Protein AF-L9KH92-F1 (afdb_monomer)

InterPro domains:
  IPR007705 Vesicle transport v-SNARE, N-terminal [PF05008] (31-93)
  IPR010989 SNARE [SSF47661] (30-94)
  IPR038407 Vesicle transport v-SNARE, N-terminal domain superfamily [G3DSA:1.20.58.400] (20-102)

Nearest PDB structures (foldseek):
  5ls9-assembly1_C  TM=3.736E-01  e=3.603E+00  Archaeoglobus fulgidus
  6txm-assembly1_E  TM=4.051E-01  e=4.392E+00  Thermotoga maritima MSB8

Secondary structure (DSSP, 8-state):
--HHHHHHHHHHTTS----------------HHHHHHHHHHHHHHHHHHHHHHHHHHHHHHHHS-HHHHHHHHHHHHHHHHHHHHHHHHHHHHHHHHHHHHHHHHSTTHHHHHHHHHHHHHHHHHHHHHHHHHHHHHHHHHHHHHHHHHHHHHHHHHHHHHH--

Sequence (164 aa):
MRIDSYMEQAICKGGVIWCGQNETRELHVNTAKDEKKQMVANVEKQLEEAKELLEQMDLEVREIPPQSRGLYSNRMRSYKQEMGKLETDFKRSRIAYSDEVRNELLGDDGNSSENQRAHLLDNTERLERSSRRLEAGYQIAVETGKNSESEQIVLLMHSSLHNT

Radius of gyration: 42.19 Å; Cα contacts (8 Å, |Δi|>4): 15; chains: 1; bounding box: 65×39×135 Å

Structure (mmCIF, N/CA/C/O backbone):
data_AF-L9KH92-F1
#
_entry.id   AF-L9KH92-F1
#
loop_
_atom_site.group_PDB
_atom_site.id
_atom_site.type_symbol
_atom_site.label_atom_id
_atom_site.label_alt_id
_atom_site.label_comp_id
_atom_site.label_asym_id
_atom_site.label_entity_id
_atom_site.label_seq_id
_atom_site.pdbx_PDB_ins_code
_atom_site.Cartn_x
_atom_site.Cartn_y
_atom_site.Cartn_z
_atom_site.occupancy
_atom_site.B_iso_or_equiv
_atom_site.auth_seq_id
_atom_site.auth_comp_id
_atom_site.auth_asym_id
_atom_site.auth_atom_id
_atom_site.pdbx_PDB_model_num
ATOM 1 N N . MET A 1 1 ? -7.575 -11.326 36.670 1.00 45.31 1 MET A N 1
ATOM 2 C CA . MET A 1 1 ? -6.214 -10.987 36.199 1.00 45.31 1 MET A CA 1
ATOM 3 C C . MET A 1 1 ? -5.930 -11.700 34.871 1.00 45.31 1 MET A C 1
ATOM 5 O O . MET A 1 1 ? -5.119 -12.609 34.836 1.00 45.31 1 MET A O 1
ATOM 9 N N . ARG A 1 2 ? -6.645 -11.353 33.790 1.00 52.88 2 ARG A N 1
ATOM 10 C CA . ARG A 1 2 ? -6.362 -11.841 32.416 1.00 52.88 2 ARG A CA 1
ATOM 11 C C . ARG A 1 2 ? -5.915 -10.714 31.482 1.00 52.88 2 ARG A C 1
ATOM 13 O O . ARG A 1 2 ? -5.085 -10.942 30.618 1.00 52.88 2 ARG A O 1
ATOM 20 N N . ILE A 1 3 ? -6.392 -9.497 31.740 1.00 48.62 3 ILE A N 1
ATOM 21 C CA . ILE A 1 3 ? -6.089 -8.290 30.959 1.00 48.62 3 ILE A CA 1
ATOM 22 C C . ILE A 1 3 ? -4.587 -7.962 30.970 1.00 48.62 3 ILE A C 1
ATOM 24 O O . ILE A 1 3 ? -4.029 -7.621 29.931 1.00 48.62 3 ILE A O 1
ATOM 28 N N . ASP A 1 4 ? -3.911 -8.129 32.112 1.00 46.84 4 ASP A N 1
ATOM 29 C CA . ASP A 1 4 ? -2.464 -7.881 32.205 1.00 46.84 4 ASP A CA 1
ATOM 30 C C . ASP A 1 4 ? -1.658 -8.902 31.382 1.00 46.84 4 ASP A C 1
ATOM 32 O O . ASP A 1 4 ? -0.674 -8.541 30.745 1.00 46.84 4 ASP A O 1
ATOM 36 N N . SER A 1 5 ? -2.137 -10.151 31.294 1.00 49.16 5 SER A N 1
ATOM 37 C CA . SER A 1 5 ? -1.486 -11.212 30.516 1.00 49.16 5 SER A CA 1
ATOM 38 C C . SER A 1 5 ? -1.592 -10.978 29.004 1.00 49.16 5 SER A C 1
ATOM 40 O O . SER A 1 5 ? -0.617 -11.200 28.289 1.00 49.16 5 SER A O 1
ATOM 42 N N . TYR A 1 6 ? -2.726 -10.467 28.511 1.00 52.88 6 TYR A N 1
ATOM 43 C CA . TYR A 1 6 ? -2.872 -10.100 27.096 1.00 52.88 6 TYR A CA 1
ATOM 44 C C . TYR A 1 6 ? -2.069 -8.843 26.724 1.00 52.88 6 TYR A C 1
ATOM 46 O O . TYR A 1 6 ? -1.504 -8.778 25.631 1.00 52.88 6 TYR A O 1
ATOM 54 N N . MET A 1 7 ? -1.941 -7.876 27.640 1.00 50.06 7 MET A N 1
ATOM 55 C CA . MET A 1 7 ? -1.069 -6.707 27.456 1.00 50.06 7 MET A CA 1
ATOM 56 C C . MET A 1 7 ? 0.424 -7.084 27.427 1.00 50.06 7 MET A C 1
ATOM 58 O O . MET A 1 7 ? 1.164 -6.525 26.620 1.00 50.06 7 MET A O 1
ATOM 62 N N . GLU A 1 8 ? 0.868 -8.056 28.231 1.00 43.22 8 GLU A N 1
ATOM 63 C CA . GLU A 1 8 ? 2.235 -8.608 28.158 1.00 43.22 8 GLU A CA 1
ATOM 64 C C . GLU A 1 8 ? 2.467 -9.451 26.895 1.00 43.22 8 GLU A C 1
ATOM 66 O O . GLU A 1 8 ? 3.516 -9.335 26.257 1.00 43.22 8 GLU A O 1
ATOM 71 N N . GLN A 1 9 ? 1.478 -10.242 26.462 1.00 45.88 9 GLN A N 1
ATOM 72 C CA . GLN A 1 9 ? 1.564 -11.003 25.208 1.00 45.88 9 GLN A CA 1
ATOM 73 C C . GLN A 1 9 ? 1.683 -10.097 23.975 1.00 45.88 9 GLN A C 1
ATOM 75 O O . GLN A 1 9 ? 2.400 -10.448 23.036 1.00 45.88 9 GLN A O 1
ATOM 80 N N . ALA A 1 10 ? 1.043 -8.924 23.975 1.00 45.50 10 ALA A N 1
ATOM 81 C CA . ALA A 1 10 ? 1.172 -7.948 22.893 1.00 45.50 10 ALA A CA 1
ATOM 82 C C . ALA A 1 10 ? 2.594 -7.359 22.789 1.00 45.50 10 ALA A C 1
ATOM 84 O O . ALA A 1 10 ? 3.049 -7.049 21.690 1.00 45.50 10 ALA A O 1
ATOM 85 N N . ILE A 1 11 ? 3.324 -7.260 23.907 1.00 42.00 11 ILE A N 1
ATOM 86 C CA . ILE A 1 11 ? 4.710 -6.767 23.934 1.00 42.00 11 ILE A CA 1
ATOM 87 C C . ILE A 1 11 ? 5.690 -7.880 23.529 1.00 42.00 11 ILE A C 1
ATOM 89 O O . ILE A 1 11 ? 6.622 -7.626 22.768 1.00 42.00 11 ILE A O 1
ATOM 93 N N . CYS A 1 12 ? 5.451 -9.130 23.938 1.00 39.59 12 CYS A N 1
ATOM 94 C CA . CYS A 1 12 ? 6.282 -10.266 23.520 1.00 39.59 12 CYS A CA 1
ATOM 95 C C . CYS A 1 12 ? 6.116 -10.632 22.035 1.00 39.59 12 CYS A C 1
ATOM 97 O O . CYS A 1 12 ? 7.087 -11.047 21.411 1.00 39.59 12 CYS A O 1
ATOM 99 N N . LYS A 1 13 ? 4.940 -10.429 21.424 1.00 45.75 13 LYS A N 1
ATOM 100 C CA . LYS A 1 13 ? 4.759 -10.620 19.969 1.00 45.75 13 LYS A CA 1
ATOM 101 C C . LYS A 1 13 ? 5.490 -9.571 19.116 1.00 45.75 13 LYS A C 1
ATOM 103 O O . LYS A 1 13 ? 5.688 -9.794 17.926 1.00 45.75 13 LYS A O 1
ATOM 108 N N . GLY A 1 14 ? 5.937 -8.468 19.725 1.00 44.16 14 GLY A N 1
ATOM 109 C CA . GLY A 1 14 ? 6.813 -7.467 19.108 1.00 44.16 14 GLY A CA 1
ATOM 110 C C . GLY A 1 14 ? 8.310 -7.802 19.167 1.00 44.16 14 GLY A C 1
ATOM 111 O O . GLY A 1 14 ? 9.122 -7.006 18.701 1.00 44.16 14 GLY A O 1
ATOM 112 N N . GLY A 1 15 ? 8.692 -8.957 19.728 1.00 41.88 15 GLY A N 1
ATOM 113 C CA . GLY A 1 15 ? 10.078 -9.402 19.865 1.00 41.88 15 GLY A CA 1
ATOM 114 C C . GLY A 1 15 ? 10.239 -10.860 19.440 1.00 41.88 15 GLY A C 1
ATOM 115 O O . GLY A 1 15 ? 9.793 -11.773 20.121 1.00 41.88 15 GLY A O 1
ATOM 116 N N . VAL A 1 16 ? 10.887 -11.057 18.297 1.00 48.56 16 VAL A N 1
ATOM 117 C CA . VAL A 1 16 ? 11.246 -12.330 17.654 1.00 48.56 16 VAL A CA 1
ATOM 118 C C . VAL A 1 16 ? 11.653 -13.431 18.651 1.00 48.56 16 VAL A C 1
ATOM 120 O O . VAL A 1 16 ? 12.806 -13.487 19.067 1.00 48.56 16 VAL A O 1
ATOM 123 N N . ILE A 1 17 ? 10.747 -14.361 18.970 1.00 39.25 17 ILE A N 1
ATOM 124 C CA . ILE A 1 17 ? 11.091 -15.701 19.472 1.00 39.25 17 ILE A CA 1
ATOM 125 C C . ILE A 1 17 ? 10.201 -16.719 18.759 1.00 39.25 17 ILE A C 1
ATOM 127 O O . ILE A 1 17 ? 9.011 -16.862 19.029 1.00 39.25 17 ILE A O 1
ATOM 131 N N . TRP A 1 18 ? 10.828 -17.403 17.807 1.00 33.59 18 TRP A N 1
ATOM 132 C CA . TRP A 1 18 ? 10.321 -18.562 17.088 1.00 33.59 18 TRP A CA 1
ATOM 133 C C . TRP A 1 18 ? 9.912 -19.679 18.062 1.00 33.59 18 TRP A C 1
ATOM 135 O O . TRP A 1 18 ? 10.749 -20.196 18.800 1.00 33.59 18 TRP A O 1
ATOM 145 N N . CYS A 1 19 ? 8.647 -20.102 18.015 1.00 36.03 19 CYS A N 1
ATOM 146 C CA . CYS A 1 19 ? 8.225 -21.418 18.492 1.00 36.03 19 CYS A CA 1
ATOM 147 C C . CYS A 1 19 ? 7.901 -22.273 17.264 1.00 36.03 19 CYS A C 1
ATOM 149 O O . CYS A 1 19 ? 7.296 -21.791 16.311 1.00 36.03 19 CYS A O 1
ATOM 151 N N . GLY A 1 20 ? 8.421 -23.498 17.260 1.00 41.56 20 GLY A N 1
ATOM 152 C CA . GLY A 1 20 ? 8.744 -24.250 16.057 1.00 41.56 20 GLY A CA 1
ATOM 153 C C . GLY A 1 20 ? 7.564 -24.687 15.195 1.00 41.56 20 GLY A C 1
ATOM 154 O O . GLY A 1 20 ? 6.561 -25.198 15.684 1.00 41.56 20 GLY A O 1
ATOM 155 N N . GLN A 1 21 ? 7.787 -24.618 13.886 1.00 36.09 21 GLN A N 1
ATOM 156 C CA . GLN A 1 21 ? 7.128 -25.468 12.907 1.00 36.09 21 GLN A CA 1
ATOM 157 C C . GL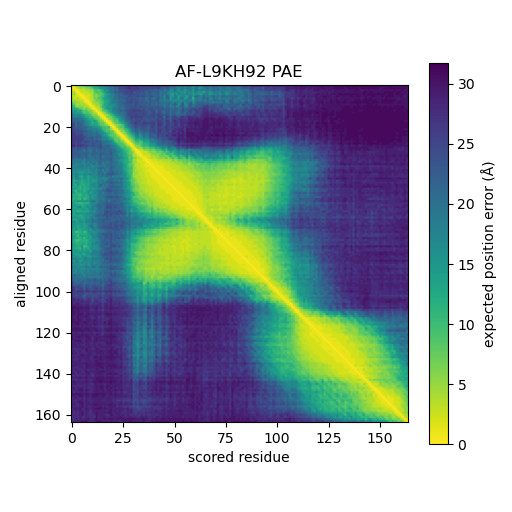N A 1 21 ? 8.165 -25.904 11.873 1.00 36.09 21 GLN A C 1
ATOM 159 O O . GLN A 1 21 ? 8.787 -25.100 11.184 1.00 36.09 21 GLN A O 1
ATOM 164 N N . ASN A 1 22 ? 8.411 -27.209 11.882 1.00 42.41 22 ASN A N 1
ATOM 165 C CA . ASN A 1 22 ? 9.287 -27.930 10.981 1.00 42.41 22 ASN A CA 1
ATOM 166 C C . ASN A 1 22 ? 8.448 -28.314 9.757 1.00 42.41 22 ASN A C 1
ATOM 168 O O . ASN A 1 22 ? 7.604 -29.198 9.878 1.00 42.41 22 ASN A O 1
ATOM 172 N N . GLU A 1 23 ? 8.650 -27.663 8.612 1.00 38.06 23 GLU A N 1
ATOM 173 C CA . GLU A 1 23 ? 8.057 -28.106 7.349 1.00 38.06 23 GLU A CA 1
ATOM 174 C C . GLU A 1 23 ? 9.007 -27.840 6.174 1.00 38.06 23 GLU A C 1
ATOM 176 O O . GLU A 1 23 ? 9.583 -26.767 6.001 1.00 38.06 23 GLU A O 1
ATOM 181 N N . THR A 1 24 ? 9.254 -28.910 5.429 1.00 33.22 24 THR A N 1
ATOM 182 C CA . THR A 1 24 ? 10.254 -29.076 4.376 1.00 33.22 24 THR A CA 1
ATOM 183 C C . THR A 1 24 ? 9.878 -28.422 3.044 1.00 33.22 24 THR A C 1
ATOM 185 O O . THR A 1 24 ? 8.770 -28.630 2.570 1.00 33.22 24 THR A O 1
ATOM 188 N N . ARG A 1 25 ? 10.906 -27.865 2.373 1.00 39.31 25 ARG A N 1
ATOM 189 C CA . ARG A 1 25 ? 11.107 -27.732 0.907 1.00 39.31 25 ARG A CA 1
ATOM 190 C C . ARG A 1 25 ? 10.207 -26.757 0.128 1.00 39.31 25 ARG A C 1
ATOM 192 O O . ARG A 1 25 ? 9.073 -27.070 -0.179 1.00 39.31 25 ARG A O 1
ATOM 199 N N . GLU A 1 26 ? 10.817 -25.678 -0.366 1.00 34.44 26 GLU A N 1
ATOM 200 C CA . GLU A 1 26 ? 11.146 -25.471 -1.792 1.00 34.44 26 GLU A CA 1
ATOM 201 C C . GLU A 1 26 ? 11.898 -24.138 -1.943 1.00 34.44 26 GLU A C 1
ATOM 203 O O . GLU A 1 26 ? 11.400 -23.081 -1.563 1.00 34.44 26 GLU A O 1
ATOM 208 N N . LEU A 1 27 ? 13.123 -24.179 -2.477 1.00 40.47 27 LEU A N 1
ATOM 209 C CA . LEU A 1 27 ? 13.874 -22.973 -2.830 1.00 40.47 27 LEU A CA 1
ATOM 210 C C . LEU A 1 27 ? 13.275 -22.395 -4.116 1.00 40.47 27 LEU A C 1
ATOM 212 O O . LEU A 1 27 ? 13.780 -22.632 -5.211 1.00 40.47 27 LEU A O 1
ATOM 216 N N . HIS A 1 28 ? 12.180 -21.650 -3.979 1.00 44.44 28 HIS A N 1
ATOM 217 C CA . HIS A 1 28 ? 11.778 -20.697 -5.000 1.00 44.44 28 HIS A CA 1
ATOM 218 C C . HIS A 1 28 ? 12.845 -19.601 -5.042 1.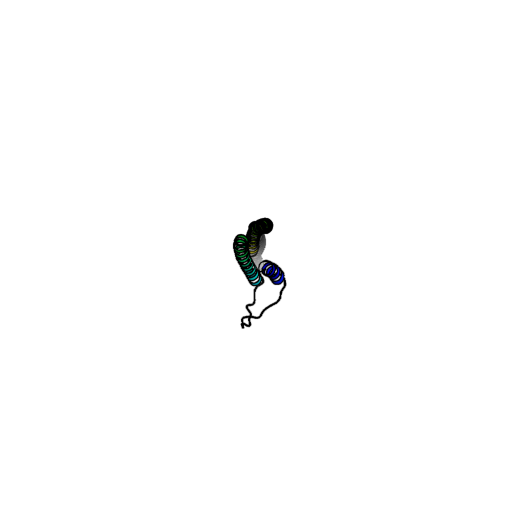00 44.44 28 HIS A C 1
ATOM 220 O O . HIS A 1 28 ? 13.126 -18.952 -4.033 1.00 44.44 28 HIS A O 1
ATOM 226 N N . VAL A 1 29 ? 13.481 -19.419 -6.202 1.00 49.88 29 VAL A N 1
ATOM 227 C CA . VAL A 1 29 ? 14.289 -18.227 -6.478 1.00 49.88 29 VAL A CA 1
ATOM 228 C C . VAL A 1 29 ? 13.313 -17.059 -6.485 1.00 49.88 29 VAL A C 1
ATOM 230 O O . VAL A 1 29 ? 12.695 -16.763 -7.505 1.00 49.88 29 VAL A O 1
ATOM 233 N N . ASN A 1 30 ? 13.115 -16.449 -5.319 1.00 48.56 30 ASN A N 1
ATOM 234 C CA . ASN A 1 30 ? 12.274 -15.278 -5.202 1.00 48.56 30 ASN A CA 1
ATOM 235 C C . ASN A 1 30 ? 12.979 -14.158 -5.955 1.00 48.56 30 ASN A C 1
ATOM 237 O O . ASN A 1 30 ? 14.077 -13.728 -5.597 1.00 48.56 30 ASN A O 1
ATOM 241 N N . THR A 1 31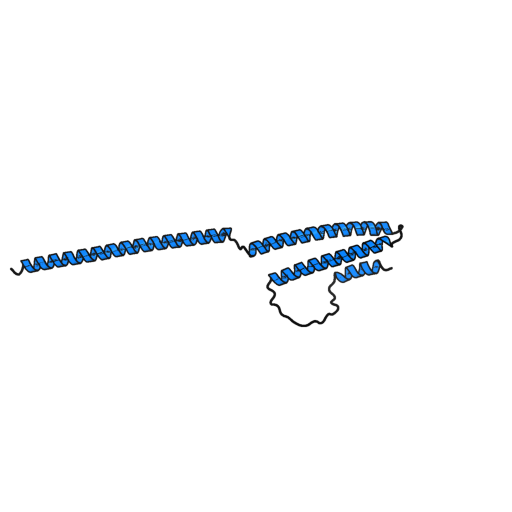 ? 12.358 -13.682 -7.026 1.00 56.19 31 THR A N 1
ATOM 242 C CA . THR A 1 31 ? 12.774 -12.398 -7.574 1.00 56.19 31 THR A CA 1
ATOM 243 C C . THR A 1 31 ? 12.522 -11.336 -6.497 1.00 56.19 31 THR A C 1
ATOM 245 O O . THR A 1 31 ? 11.631 -11.500 -5.662 1.00 56.19 31 THR A O 1
ATOM 248 N N . ALA A 1 32 ? 13.247 -10.214 -6.498 1.00 61.00 32 ALA A N 1
ATOM 249 C CA . ALA A 1 32 ? 13.005 -9.136 -5.527 1.00 61.00 32 ALA A CA 1
ATOM 250 C C . ALA A 1 32 ? 11.531 -8.661 -5.505 1.00 61.00 32 ALA A C 1
ATOM 252 O O . ALA A 1 32 ? 11.079 -8.066 -4.528 1.00 61.00 32 ALA A O 1
ATOM 253 N N . LYS A 1 33 ? 10.759 -8.929 -6.571 1.00 59.28 33 LYS A N 1
ATOM 254 C CA . LYS A 1 33 ? 9.307 -8.715 -6.621 1.00 59.28 33 LYS A CA 1
ATOM 255 C C . LYS A 1 33 ? 8.521 -9.734 -5.788 1.00 59.28 33 LYS A C 1
ATOM 257 O O . LYS A 1 33 ? 7.552 -9.335 -5.150 1.00 59.28 33 LYS A O 1
ATOM 262 N N . ASP A 1 34 ? 8.924 -10.998 -5.753 1.00 64.50 34 ASP A N 1
ATOM 263 C CA . ASP A 1 34 ? 8.234 -12.055 -5.002 1.00 64.50 34 ASP A CA 1
ATOM 264 C C . ASP A 1 34 ? 8.470 -11.927 -3.495 1.00 64.50 34 ASP A C 1
ATOM 266 O O . ASP A 1 34 ? 7.518 -12.013 -2.722 1.00 64.50 34 ASP A O 1
ATOM 270 N N . GLU A 1 35 ? 9.688 -11.574 -3.071 1.00 69.06 35 GLU A N 1
ATOM 271 C CA . GLU A 1 35 ? 9.966 -11.265 -1.659 1.00 69.06 35 GLU A CA 1
ATOM 272 C C . GLU A 1 35 ? 9.134 -10.071 -1.176 1.00 69.06 35 GLU A C 1
ATOM 274 O O . GLU A 1 35 ? 8.564 -10.086 -0.085 1.00 69.06 35 GLU A O 1
A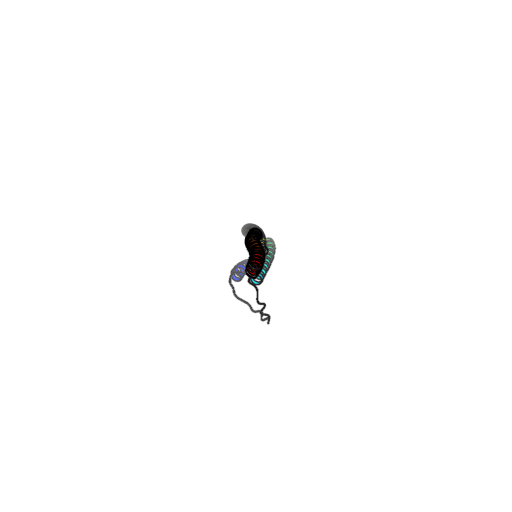TOM 279 N N . LYS A 1 36 ? 9.003 -9.036 -2.015 1.00 66.56 36 LYS A N 1
ATOM 280 C CA . LYS A 1 36 ? 8.209 -7.843 -1.697 1.00 66.56 36 LYS A CA 1
ATOM 281 C C . LYS A 1 36 ? 6.709 -8.132 -1.668 1.00 66.56 36 LYS A C 1
ATOM 283 O O . LYS A 1 36 ? 6.032 -7.646 -0.767 1.00 66.56 36 LYS A O 1
ATOM 288 N N . LYS A 1 37 ? 6.186 -8.952 -2.586 1.00 75.19 37 LYS A N 1
ATOM 289 C CA . LYS A 1 37 ? 4.790 -9.424 -2.536 1.00 75.19 37 LYS A CA 1
ATOM 290 C C . LYS A 1 37 ? 4.519 -10.238 -1.275 1.00 75.19 37 LYS A C 1
ATOM 292 O O . LYS A 1 37 ? 3.499 -10.018 -0.626 1.00 75.19 37 LYS A O 1
ATOM 297 N N . GLN A 1 38 ? 5.446 -11.117 -0.898 1.00 75.81 38 GLN A N 1
ATOM 298 C CA . GLN A 1 38 ? 5.348 -11.888 0.336 1.00 75.81 38 GLN A CA 1
ATOM 299 C C . GLN A 1 38 ? 5.346 -10.973 1.567 1.00 75.81 38 GLN A C 1
ATOM 301 O O . GLN A 1 38 ? 4.553 -11.180 2.480 1.00 75.81 38 GLN A O 1
ATOM 306 N N . MET A 1 39 ? 6.174 -9.924 1.583 1.00 76.06 39 MET A N 1
ATOM 307 C CA . MET A 1 39 ? 6.159 -8.925 2.656 1.00 76.06 39 MET A CA 1
ATOM 308 C C . MET A 1 39 ? 4.819 -8.188 2.744 1.00 76.06 39 MET A C 1
ATOM 310 O O . MET A 1 39 ? 4.290 -8.048 3.842 1.00 76.06 39 MET A O 1
ATOM 314 N N . VAL A 1 40 ? 4.234 -7.769 1.617 1.00 78.88 40 VAL A N 1
ATOM 315 C CA . VAL A 1 40 ? 2.903 -7.134 1.603 1.00 78.88 40 VAL A CA 1
ATOM 316 C C . VAL A 1 40 ? 1.841 -8.088 2.157 1.00 78.88 40 VAL A C 1
ATOM 318 O O . VAL A 1 40 ? 1.078 -7.688 3.031 1.00 78.88 40 VAL A O 1
ATOM 321 N N . ALA A 1 41 ? 1.838 -9.354 1.730 1.00 81.12 41 ALA A N 1
ATOM 322 C CA . ALA A 1 41 ? 0.910 -10.367 2.236 1.00 81.12 41 ALA A CA 1
ATOM 323 C C . ALA A 1 41 ? 1.088 -10.627 3.744 1.00 81.12 41 ALA A C 1
ATOM 325 O O . ALA A 1 41 ? 0.111 -10.771 4.479 1.00 81.12 41 ALA A O 1
ATOM 326 N N . ASN A 1 42 ? 2.332 -10.637 4.231 1.00 80.69 42 ASN A N 1
ATOM 327 C CA . ASN A 1 42 ? 2.621 -10.778 5.655 1.00 80.69 42 ASN A CA 1
ATOM 328 C C . ASN A 1 42 ? 2.086 -9.582 6.461 1.00 80.69 42 ASN A C 1
ATOM 330 O O . ASN A 1 42 ? 1.513 -9.784 7.529 1.00 80.69 42 ASN A O 1
ATOM 334 N N . VAL A 1 43 ? 2.228 -8.354 5.950 1.00 82.75 43 VAL A N 1
ATOM 335 C CA . VAL A 1 43 ? 1.684 -7.149 6.600 1.00 82.75 43 VAL A CA 1
ATOM 336 C C . VAL A 1 43 ? 0.153 -7.164 6.601 1.00 82.75 43 VAL A C 1
ATOM 338 O O . VAL A 1 43 ? -0.449 -6.821 7.615 1.00 82.75 43 VAL A O 1
ATOM 341 N N . GLU A 1 44 ? -0.492 -7.611 5.518 1.00 84.44 44 GLU A N 1
ATOM 342 C CA . GLU A 1 44 ? -1.954 -7.791 5.479 1.00 84.44 44 GLU A CA 1
ATOM 343 C C . GLU A 1 44 ? -2.424 -8.785 6.541 1.00 84.44 44 GLU A C 1
ATOM 345 O O . GLU A 1 44 ? -3.371 -8.503 7.275 1.00 84.44 44 GLU A O 1
ATOM 350 N N . LYS A 1 45 ? -1.717 -9.911 6.684 1.00 87.25 45 LYS A N 1
ATOM 351 C CA . LYS A 1 45 ? -2.014 -10.902 7.719 1.00 87.25 45 LYS A CA 1
ATOM 352 C C . LYS A 1 45 ? -1.859 -10.321 9.128 1.00 87.25 45 LYS A C 1
ATOM 354 O O . LYS A 1 45 ? -2.742 -10.500 9.959 1.00 87.25 45 LYS A O 1
ATOM 359 N N . GLN A 1 46 ? -0.771 -9.598 9.393 1.00 85.31 46 GLN A N 1
ATOM 360 C CA . GLN A 1 46 ? -0.537 -8.965 10.696 1.00 85.31 46 GLN A CA 1
ATOM 361 C C . GLN A 1 46 ? -1.582 -7.894 11.026 1.00 85.31 46 GLN A C 1
ATOM 363 O O . GLN A 1 46 ? -1.978 -7.761 12.184 1.00 85.31 46 GLN A O 1
ATOM 368 N N . LEU A 1 47 ? -2.047 -7.143 10.023 1.00 85.00 47 LEU A N 1
ATOM 369 C CA . LEU A 1 47 ? -3.145 -6.197 10.199 1.00 85.00 47 LEU A CA 1
ATOM 370 C C . LEU A 1 47 ? -4.438 -6.911 10.587 1.00 85.00 47 LEU A C 1
ATOM 372 O O . LEU A 1 47 ? -5.147 -6.425 11.464 1.00 85.00 47 LEU A O 1
ATOM 376 N N . GLU A 1 48 ? -4.738 -8.054 9.979 1.00 86.75 48 GLU A N 1
ATOM 377 C CA . GLU A 1 48 ? -5.934 -8.819 10.325 1.00 86.75 48 GLU A CA 1
ATOM 378 C C . GLU A 1 48 ? -5.845 -9.412 11.740 1.00 86.75 48 GLU A C 1
ATOM 380 O O . GLU A 1 48 ? -6.747 -9.203 12.548 1.00 86.75 48 GLU A O 1
ATOM 385 N N . GLU A 1 49 ? -4.708 -10.013 12.107 1.00 86.69 49 GLU A N 1
ATOM 386 C CA . GLU A 1 49 ? -4.465 -10.510 13.473 1.00 86.69 49 GLU A CA 1
ATOM 387 C C . GLU A 1 49 ? -4.603 -9.393 14.531 1.00 86.69 49 GLU A C 1
ATOM 389 O O . GLU A 1 49 ? -5.132 -9.610 15.625 1.00 86.69 49 GLU A O 1
ATOM 394 N N . ALA A 1 50 ? -4.161 -8.170 14.215 1.00 86.19 50 ALA A N 1
ATOM 395 C CA . ALA A 1 50 ? -4.310 -7.021 15.104 1.00 86.19 50 ALA A CA 1
ATOM 396 C C . ALA A 1 50 ? -5.773 -6.562 15.255 1.00 86.19 50 ALA A C 1
ATOM 398 O O . ALA A 1 50 ? -6.151 -6.090 16.332 1.00 86.19 50 ALA A O 1
ATOM 399 N N . LYS A 1 51 ? -6.613 -6.713 14.220 1.00 86.75 51 LYS A N 1
ATOM 400 C CA . LYS A 1 51 ? -8.058 -6.439 14.323 1.00 86.75 51 LYS A CA 1
ATOM 401 C C . LYS A 1 51 ? -8.754 -7.455 15.201 1.00 86.75 51 LYS A C 1
ATOM 403 O O . LYS A 1 51 ? -9.503 -7.052 16.086 1.00 86.75 51 LYS A O 1
ATOM 408 N N . GLU A 1 52 ? -8.479 -8.739 14.991 1.00 87.62 52 GLU A N 1
ATOM 409 C CA . GLU A 1 52 ? -9.044 -9.812 15.810 1.00 87.62 52 GLU A CA 1
ATOM 410 C C . GLU A 1 52 ? -8.712 -9.593 17.291 1.00 87.62 52 GLU A C 1
ATOM 412 O O . GLU A 1 52 ? -9.585 -9.688 18.156 1.00 87.62 52 GLU A O 1
ATOM 417 N N . LEU A 1 53 ? -7.467 -9.208 17.595 1.00 87.81 53 LEU A N 1
ATOM 418 C CA . LEU A 1 53 ? -7.060 -8.875 18.959 1.00 87.81 53 LEU A CA 1
ATOM 419 C C . LEU A 1 53 ? -7.825 -7.660 19.508 1.00 87.81 53 LEU A C 1
ATOM 421 O O . LEU A 1 53 ? -8.255 -7.671 20.661 1.00 87.81 53 LEU A O 1
ATOM 425 N N . LEU A 1 54 ? -8.029 -6.617 18.698 1.00 87.44 54 LEU A N 1
ATOM 426 C CA . LEU A 1 54 ? -8.818 -5.450 19.100 1.00 87.44 54 LEU A CA 1
ATOM 427 C C . LEU A 1 54 ? -10.283 -5.797 19.386 1.00 87.44 54 LEU A C 1
ATOM 429 O O . LEU A 1 54 ? -10.861 -5.253 20.329 1.00 87.44 54 LEU A O 1
ATOM 433 N N . GLU A 1 55 ? -10.880 -6.698 18.608 1.00 88.56 55 GLU A N 1
ATOM 434 C CA . GLU A 1 55 ? -12.233 -7.199 18.855 1.00 88.56 55 GLU A CA 1
ATOM 435 C C . GLU A 1 55 ? -12.309 -7.999 20.156 1.00 88.56 55 GLU A C 1
ATOM 437 O O . GLU A 1 55 ? -13.210 -7.764 20.964 1.00 88.56 55 GLU A O 1
ATOM 442 N N . GLN A 1 56 ? -11.331 -8.873 20.412 1.00 88.12 56 GLN A N 1
ATOM 443 C CA . GLN A 1 56 ? -11.233 -9.607 21.677 1.00 88.12 56 GLN A CA 1
ATOM 444 C C . GLN A 1 56 ? -11.137 -8.649 22.864 1.00 88.12 56 GLN A C 1
ATOM 446 O O . GLN A 1 56 ? -11.897 -8.770 23.825 1.00 88.12 56 GLN A O 1
ATOM 451 N N . MET A 1 57 ? -10.271 -7.639 22.777 1.00 86.06 57 MET A N 1
ATOM 452 C CA . MET A 1 57 ? -10.153 -6.639 23.831 1.00 86.06 57 MET A CA 1
ATOM 453 C C . MET A 1 57 ? -11.460 -5.831 24.003 1.00 86.06 57 MET A C 1
ATOM 455 O O . MET A 1 57 ? -11.792 -5.458 25.127 1.00 86.06 57 MET A O 1
ATOM 459 N N . ASP A 1 58 ? -12.221 -5.538 22.935 1.00 85.69 58 ASP A N 1
ATOM 460 C CA . ASP A 1 58 ? -13.514 -4.830 23.036 1.00 85.69 58 ASP A CA 1
ATOM 461 C C . ASP A 1 58 ? -14.560 -5.660 23.787 1.00 85.69 58 ASP A C 1
ATOM 463 O O . ASP A 1 58 ? -15.313 -5.116 24.599 1.00 85.69 58 ASP A O 1
ATOM 467 N N . LEU A 1 59 ? -14.582 -6.975 23.552 1.00 86.69 59 LEU A N 1
ATOM 468 C CA . LEU A 1 59 ? -15.433 -7.911 24.284 1.00 86.69 59 LEU A CA 1
ATOM 469 C C . LEU A 1 59 ? -15.026 -7.982 25.760 1.00 86.69 59 LEU A C 1
ATOM 471 O O . LEU A 1 59 ? -15.886 -7.839 26.629 1.00 86.69 59 LEU A O 1
ATOM 475 N N . GLU A 1 60 ? -13.728 -8.081 26.059 1.00 84.38 60 GLU A N 1
ATOM 476 C CA . GLU A 1 60 ? -13.240 -8.105 27.442 1.00 84.38 60 GLU A CA 1
ATOM 477 C C . GLU A 1 60 ? -13.571 -6.812 28.199 1.00 84.38 60 GLU A C 1
ATOM 479 O O . GLU A 1 60 ? -13.995 -6.857 29.353 1.00 84.38 60 GLU A O 1
ATOM 484 N N . VAL A 1 61 ? -13.464 -5.639 27.560 1.00 85.31 61 VAL A N 1
ATOM 485 C CA . VAL A 1 61 ? -13.805 -4.352 28.197 1.00 85.31 61 VAL A CA 1
ATOM 486 C C . VAL A 1 61 ? -15.281 -4.276 28.607 1.00 85.31 61 VAL A C 1
ATOM 488 O O . VAL A 1 61 ? -1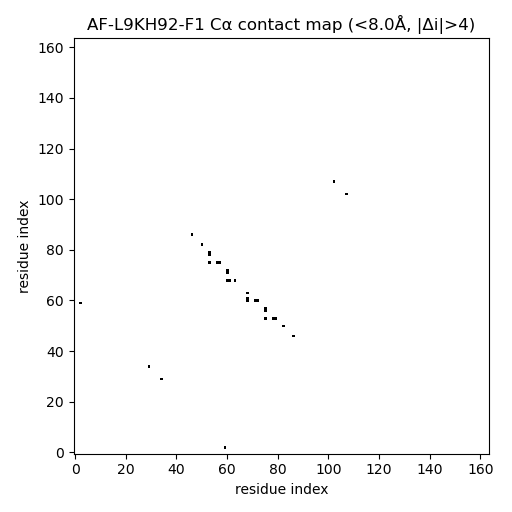5.609 -3.621 29.605 1.00 85.31 61 VAL A O 1
ATOM 491 N N . ARG A 1 62 ? -16.182 -4.965 27.893 1.00 83.31 62 ARG A N 1
ATOM 492 C CA . ARG A 1 62 ? -17.605 -5.053 28.270 1.00 83.31 62 ARG A CA 1
ATOM 493 C C . ARG A 1 62 ? -17.809 -5.862 29.549 1.00 83.31 62 ARG A C 1
ATOM 495 O O . ARG A 1 62 ? -18.703 -5.527 30.327 1.00 83.31 62 ARG A O 1
ATOM 502 N N . GLU A 1 63 ? -16.962 -6.855 29.797 1.00 83.75 63 GLU A N 1
ATOM 503 C CA . GLU A 1 63 ? -16.992 -7.690 31.003 1.00 83.75 63 GLU A CA 1
ATOM 504 C C . GLU A 1 63 ? -16.395 -6.983 32.238 1.00 83.75 63 GLU A C 1
ATOM 506 O O . GLU A 1 63 ? -16.685 -7.360 33.374 1.00 83.75 63 GLU A O 1
ATOM 511 N N . ILE A 1 64 ? -15.616 -5.906 32.053 1.00 82.50 64 ILE A N 1
ATOM 512 C CA . ILE A 1 64 ? -15.020 -5.131 33.157 1.00 82.50 64 ILE A CA 1
ATOM 513 C C . ILE A 1 64 ? -16.099 -4.347 33.928 1.00 82.50 64 ILE A C 1
ATOM 515 O O . ILE A 1 64 ? -16.935 -3.694 33.299 1.00 82.50 64 ILE A O 1
ATOM 519 N N . PRO A 1 65 ? -16.063 -4.299 35.273 1.00 84.12 65 PRO A N 1
ATOM 520 C CA . PRO A 1 65 ? -16.956 -3.466 36.080 1.00 84.12 65 PRO A CA 1
ATOM 521 C C . PRO A 1 65 ? -16.907 -1.965 35.715 1.00 84.12 65 PRO A C 1
ATOM 523 O O . PRO A 1 65 ? -15.834 -1.425 35.442 1.00 84.12 65 PRO A O 1
ATOM 526 N N . PRO A 1 66 ? -18.037 -1.233 35.779 1.00 77.31 66 PRO A N 1
ATOM 527 C CA . PRO A 1 66 ? -18.128 0.158 35.308 1.00 77.31 66 PRO A CA 1
ATOM 528 C C . PRO A 1 66 ? -17.160 1.128 36.009 1.00 77.31 66 PRO A C 1
ATOM 530 O O . PRO A 1 66 ? -16.708 2.092 35.399 1.00 77.31 66 PRO A O 1
ATOM 533 N N . GLN A 1 67 ? -16.787 0.836 37.255 1.00 81.69 67 GLN A N 1
ATOM 534 C CA . GLN A 1 67 ? -15.852 1.610 38.080 1.00 81.69 67 GLN A CA 1
ATOM 535 C C . GLN A 1 67 ? -14.412 1.698 37.535 1.00 81.69 67 GLN A C 1
ATOM 537 O O . GLN A 1 67 ? -13.753 2.711 37.745 1.00 81.69 67 GLN A O 1
ATOM 542 N N . SER A 1 68 ? -13.924 0.693 36.799 1.00 79.69 68 SER A N 1
ATOM 543 C CA . SER A 1 68 ? -12.582 0.699 36.180 1.00 79.69 68 SER A CA 1
ATOM 544 C C . SER A 1 68 ? -12.616 0.795 34.649 1.00 79.69 68 SER A C 1
ATOM 546 O O . SER A 1 68 ? -11.590 1.033 34.012 1.00 79.69 68 SER A O 1
ATOM 548 N N . ARG A 1 69 ? -13.801 0.673 34.039 1.00 82.50 69 ARG A N 1
ATOM 549 C CA . ARG A 1 69 ? -14.009 0.615 32.582 1.00 82.50 69 ARG A CA 1
ATOM 550 C C . ARG A 1 69 ? -13.602 1.891 31.829 1.00 82.50 69 ARG A C 1
ATOM 552 O O . ARG A 1 69 ? -13.236 1.812 30.655 1.00 82.50 69 ARG A O 1
ATOM 559 N N . GLY A 1 70 ? -13.653 3.059 32.474 1.00 83.12 70 GLY A N 1
ATOM 560 C CA . GLY A 1 70 ? -13.401 4.353 31.822 1.00 83.12 70 GLY A CA 1
ATOM 561 C C . GLY A 1 70 ? -11.999 4.482 31.213 1.00 83.12 70 GLY A C 1
ATOM 562 O O . GLY A 1 70 ? -11.856 4.942 30.080 1.00 83.12 70 GLY A O 1
ATOM 563 N N . LEU A 1 71 ? -10.971 4.005 31.920 1.00 84.56 71 LEU A N 1
ATOM 564 C CA . LEU A 1 71 ? -9.580 4.041 31.450 1.00 84.56 71 LEU A CA 1
ATOM 565 C C . LEU A 1 71 ? -9.375 3.135 30.226 1.00 84.56 71 LEU A C 1
ATOM 567 O O . LEU A 1 71 ? -8.809 3.566 29.220 1.00 84.56 71 LEU A O 1
ATOM 571 N N . TYR A 1 72 ? -9.896 1.905 30.280 1.00 81.94 72 TYR A N 1
ATOM 572 C CA . TYR A 1 72 ? -9.795 0.946 29.178 1.00 81.94 72 TYR A CA 1
ATOM 573 C C . TYR A 1 72 ? -10.606 1.376 27.952 1.00 81.94 72 TYR A C 1
ATOM 575 O O . TYR A 1 72 ? -10.139 1.218 26.829 1.00 81.94 72 TYR A O 1
ATOM 583 N N . SER A 1 73 ? -11.770 2.003 28.147 1.00 84.31 73 SER A N 1
ATOM 584 C CA . SER A 1 73 ? -12.598 2.519 27.045 1.00 84.31 73 SER A CA 1
ATOM 585 C C . SER A 1 73 ? -11.910 3.648 26.276 1.00 84.31 73 SER A C 1
ATOM 587 O O . SER A 1 73 ? -11.998 3.707 25.049 1.00 84.31 73 SER A O 1
ATOM 589 N N . ASN A 1 74 ? -11.195 4.532 26.979 1.00 86.88 74 ASN A N 1
ATOM 590 C CA . ASN A 1 74 ? -10.401 5.580 26.336 1.00 86.88 74 ASN A CA 1
ATOM 591 C C . ASN A 1 74 ? -9.243 4.984 25.530 1.00 86.88 74 ASN A C 1
ATOM 593 O O . ASN A 1 74 ? -9.069 5.332 24.365 1.00 86.88 74 ASN A O 1
ATOM 597 N N . ARG A 1 75 ? -8.506 4.031 26.112 1.00 87.06 75 ARG A N 1
ATOM 598 C CA . ARG A 1 75 ? -7.389 3.360 25.433 1.00 87.06 75 ARG A CA 1
ATOM 599 C C . ARG A 1 75 ? -7.855 2.565 24.206 1.00 87.06 75 ARG A C 1
ATOM 601 O O . ARG A 1 75 ? -7.233 2.648 23.153 1.00 87.06 75 ARG A O 1
ATOM 608 N N . MET A 1 76 ? -9.004 1.895 24.311 1.00 88.31 76 MET A N 1
ATOM 609 C CA . MET A 1 76 ? -9.661 1.193 23.206 1.00 88.31 76 MET A CA 1
ATOM 610 C C . MET A 1 76 ? -10.018 2.134 22.051 1.00 88.31 76 MET A C 1
ATOM 612 O O . MET A 1 76 ? -9.809 1.806 20.886 1.00 88.31 76 MET A O 1
ATOM 616 N N . ARG A 1 77 ? -10.536 3.329 22.361 1.00 89.12 77 ARG A N 1
ATOM 617 C CA . ARG A 1 77 ? -10.862 4.336 21.345 1.00 89.12 77 ARG A CA 1
ATOM 618 C C . ARG A 1 77 ? -9.611 4.819 20.611 1.00 89.12 77 ARG A C 1
ATOM 620 O O . ARG A 1 77 ? -9.643 4.910 19.387 1.00 89.12 77 ARG A O 1
ATOM 627 N N . SER A 1 78 ? -8.522 5.076 21.337 1.00 90.19 78 SER A N 1
ATOM 628 C CA . SER A 1 78 ? -7.230 5.427 20.737 1.00 90.19 78 SER A CA 1
ATOM 629 C C . SER A 1 78 ? -6.710 4.311 19.832 1.00 90.19 78 SER A C 1
ATOM 631 O O . SER A 1 78 ? -6.344 4.589 18.697 1.00 90.19 78 SER A O 1
ATOM 633 N N . TYR A 1 79 ? -6.742 3.048 20.272 1.00 87.50 79 TYR A N 1
ATOM 634 C CA . TYR A 1 79 ? -6.280 1.936 19.438 1.00 87.50 79 TYR A CA 1
ATOM 635 C C . TYR A 1 79 ? -7.129 1.732 18.182 1.00 87.50 79 TYR A C 1
ATOM 637 O O . TYR A 1 79 ? -6.569 1.525 17.112 1.00 87.50 79 TYR A O 1
ATOM 645 N N . LYS A 1 80 ? -8.457 1.878 18.262 1.00 88.31 80 LYS A N 1
ATOM 646 C CA . LYS A 1 80 ? -9.326 1.849 17.072 1.00 88.31 80 LYS A CA 1
ATOM 647 C C . LYS A 1 80 ? -8.991 2.973 16.086 1.00 88.31 80 LYS A C 1
ATOM 649 O O . LYS A 1 80 ? -9.011 2.754 14.878 1.00 88.31 80 LYS A O 1
ATOM 654 N N . GLN A 1 81 ? -8.666 4.165 16.588 1.00 90.75 81 GLN A N 1
ATOM 655 C CA . GLN A 1 81 ? -8.262 5.290 15.744 1.00 90.75 81 GLN A CA 1
ATOM 656 C C . GLN A 1 81 ? -6.908 5.044 15.067 1.00 90.75 81 GLN A C 1
ATOM 658 O O . GLN A 1 81 ? -6.787 5.267 13.864 1.00 90.75 81 GLN A O 1
ATOM 663 N N . GLU A 1 82 ? -5.907 4.578 15.815 1.00 88.75 82 GLU A N 1
ATOM 664 C CA . GLU A 1 82 ? -4.590 4.244 15.263 1.00 88.75 82 GLU A CA 1
ATOM 665 C C . GLU A 1 82 ? -4.676 3.088 14.262 1.00 88.75 82 GLU A C 1
ATOM 667 O O . GLU A 1 82 ? -4.047 3.148 13.210 1.00 88.75 82 GLU A O 1
ATOM 672 N N . MET A 1 83 ? -5.533 2.095 14.515 1.00 89.25 83 MET A N 1
ATOM 673 C CA . MET A 1 83 ? -5.775 1.005 13.572 1.00 89.25 83 MET A CA 1
ATOM 674 C C . MET A 1 83 ? -6.362 1.516 12.253 1.00 89.25 83 MET A C 1
ATOM 676 O O . MET A 1 83 ? -5.885 1.154 11.181 1.00 89.25 83 MET A O 1
ATOM 680 N N . GLY A 1 84 ? -7.337 2.429 12.318 1.00 87.38 84 GLY A N 1
ATOM 681 C CA . GLY A 1 84 ? -7.894 3.066 11.124 1.00 87.38 84 GLY A CA 1
ATOM 682 C C . GLY A 1 84 ? -6.854 3.863 10.327 1.00 87.38 84 GLY A C 1
ATOM 683 O O . GLY A 1 84 ? -6.845 3.795 9.098 1.00 87.38 84 GLY A O 1
ATOM 684 N N . LYS A 1 85 ? -5.941 4.575 11.004 1.00 89.81 85 LYS A N 1
ATOM 685 C CA . LYS A 1 85 ? -4.822 5.266 10.338 1.00 89.81 85 LYS A CA 1
ATOM 686 C C . LYS A 1 85 ? -3.889 4.273 9.651 1.00 89.81 85 LYS A C 1
ATOM 688 O O . LYS A 1 85 ? -3.587 4.444 8.471 1.00 89.81 85 LYS A O 1
ATOM 693 N N . LEU A 1 86 ? -3.501 3.212 10.355 1.00 85.56 86 LEU A N 1
ATOM 694 C CA . LEU A 1 86 ? -2.590 2.196 9.840 1.00 85.56 86 LEU A CA 1
ATOM 695 C C . LEU A 1 86 ? -3.164 1.490 8.601 1.00 85.56 86 LEU A C 1
ATOM 697 O O . LEU A 1 86 ? -2.444 1.271 7.631 1.00 85.56 86 LEU A O 1
ATOM 701 N N . GLU A 1 87 ? -4.473 1.224 8.569 1.00 86.19 87 GLU A N 1
ATOM 702 C CA . GLU A 1 87 ? -5.148 0.720 7.367 1.00 86.19 87 GLU A CA 1
ATOM 703 C C . GLU A 1 87 ? -5.101 1.709 6.196 1.00 86.19 87 GLU A C 1
ATOM 705 O O . GLU A 1 87 ? -4.888 1.307 5.048 1.00 86.19 87 GLU A O 1
ATOM 710 N N . THR A 1 88 ? -5.337 3.000 6.454 1.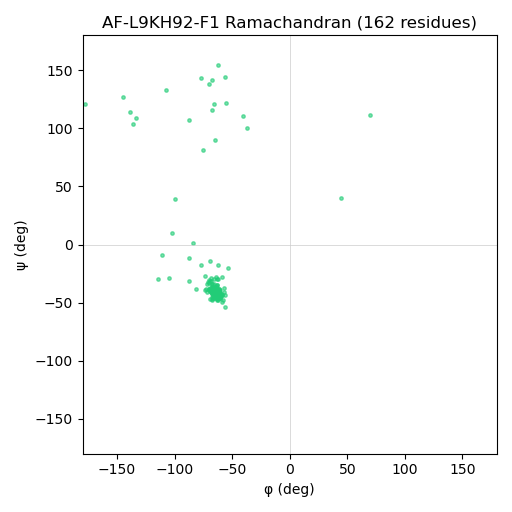00 85.88 88 THR A N 1
ATOM 711 C CA . THR A 1 88 ? -5.283 4.021 5.398 1.00 85.88 88 THR A CA 1
ATOM 712 C C . THR A 1 88 ? -3.872 4.210 4.855 1.00 85.88 88 THR A C 1
ATOM 714 O O . THR A 1 88 ? -3.702 4.311 3.638 1.00 85.88 88 THR A O 1
ATOM 717 N N . ASP A 1 89 ? -2.865 4.181 5.726 1.00 83.88 89 ASP A N 1
ATOM 718 C CA . ASP A 1 89 ? -1.458 4.305 5.355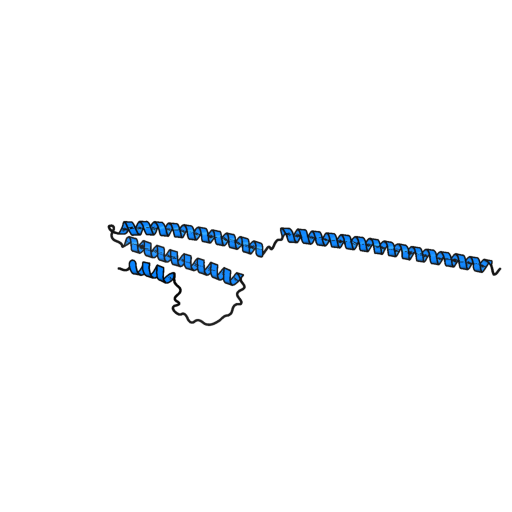 1.00 83.88 89 ASP A CA 1
ATOM 719 C C . ASP A 1 89 ? -0.976 3.063 4.606 1.00 83.88 89 ASP A C 1
ATOM 721 O O . ASP A 1 89 ? -0.275 3.184 3.599 1.00 83.88 89 ASP A O 1
ATOM 725 N N . PHE A 1 90 ? -1.423 1.872 5.010 1.00 84.62 90 PHE A N 1
ATOM 726 C CA . PHE A 1 90 ? -1.151 0.634 4.289 1.00 84.62 90 PHE A CA 1
ATOM 727 C C . PHE A 1 90 ? -1.769 0.647 2.885 1.00 84.62 90 PHE A C 1
ATOM 729 O O . PHE A 1 90 ? -1.081 0.375 1.901 1.00 84.62 90 PHE A O 1
ATOM 736 N N . LYS A 1 91 ? -3.042 1.048 2.749 1.00 82.81 91 LYS A N 1
ATOM 737 C CA . LYS A 1 91 ? -3.700 1.191 1.437 1.00 82.81 91 LYS A CA 1
ATOM 738 C C . LYS A 1 91 ? -2.987 2.215 0.554 1.00 82.81 91 LYS A C 1
ATOM 740 O O . LYS A 1 91 ? -2.770 1.945 -0.625 1.00 82.81 91 LYS A O 1
ATOM 745 N N . ARG A 1 92 ? -2.586 3.361 1.115 1.00 79.44 92 ARG A N 1
ATOM 746 C CA . ARG A 1 92 ? -1.817 4.394 0.405 1.00 79.44 92 ARG A CA 1
ATOM 747 C C . ARG A 1 92 ? -0.459 3.862 -0.057 1.00 79.44 92 ARG A C 1
ATOM 749 O O . ARG A 1 92 ? -0.103 4.051 -1.215 1.00 79.44 92 ARG A O 1
ATOM 756 N N . SER A 1 93 ? 0.252 3.152 0.815 1.00 77.44 93 SER A N 1
ATOM 757 C CA . SER A 1 93 ? 1.543 2.528 0.503 1.00 77.44 93 SER A CA 1
ATOM 758 C C . SER A 1 93 ? 1.406 1.446 -0.570 1.00 77.44 93 SER A C 1
ATOM 760 O O . SER A 1 93 ? 2.257 1.342 -1.445 1.00 77.44 93 SER A O 1
ATOM 762 N N . ARG A 1 94 ? 0.302 0.687 -0.571 1.00 75.88 94 ARG A N 1
ATOM 763 C CA . ARG A 1 94 ? 0.001 -0.323 -1.595 1.00 75.88 94 ARG A CA 1
ATOM 764 C C . ARG A 1 94 ? -0.314 0.293 -2.961 1.00 75.88 94 ARG A C 1
ATOM 766 O O . ARG A 1 94 ? 0.086 -0.266 -3.977 1.00 75.88 94 ARG A O 1
ATOM 773 N N . ILE A 1 95 ? -1.012 1.430 -3.001 1.00 70.12 95 ILE A N 1
ATOM 774 C CA . ILE A 1 95 ? -1.271 2.171 -4.249 1.00 70.12 95 ILE A CA 1
ATOM 775 C C . ILE A 1 95 ? 0.038 2.743 -4.797 1.00 70.12 95 ILE A C 1
ATOM 777 O O . ILE A 1 95 ? 0.349 2.506 -5.958 1.00 70.12 95 ILE A O 1
ATOM 781 N N . ALA A 1 96 ? 0.842 3.394 -3.949 1.00 66.75 96 ALA A N 1
ATOM 782 C CA . ALA A 1 96 ? 2.167 3.878 -4.335 1.00 66.75 96 ALA A CA 1
ATOM 783 C C . ALA A 1 96 ? 3.064 2.737 -4.848 1.00 66.75 96 ALA A C 1
ATOM 785 O O . ALA A 1 96 ? 3.720 2.880 -5.871 1.00 66.75 96 ALA A O 1
ATOM 786 N N . TYR A 1 97 ? 3.022 1.568 -4.201 1.00 65.44 97 TYR A N 1
ATOM 787 C CA . TYR A 1 97 ? 3.717 0.365 -4.660 1.00 65.44 97 TYR A CA 1
ATOM 788 C C . TYR A 1 97 ? 3.215 -0.120 -6.025 1.00 65.44 97 TYR A C 1
ATOM 790 O O . TYR A 1 97 ? 4.016 -0.482 -6.881 1.00 65.44 97 TYR A O 1
ATOM 798 N N . SER A 1 98 ? 1.899 -0.127 -6.249 1.00 63.91 98 SER A N 1
ATOM 799 C CA . SER A 1 98 ? 1.324 -0.496 -7.544 1.00 63.91 98 SER A CA 1
ATOM 800 C C . SER A 1 98 ? 1.754 0.468 -8.645 1.00 63.91 98 SER A C 1
ATOM 802 O O . SER A 1 98 ? 2.022 0.010 -9.750 1.00 63.91 98 SER A O 1
ATOM 804 N N . ASP A 1 99 ? 1.820 1.768 -8.364 1.00 60.75 99 ASP A N 1
ATOM 805 C CA . ASP A 1 99 ? 2.243 2.773 -9.338 1.00 60.75 99 ASP A CA 1
ATOM 806 C C . ASP A 1 99 ? 3.749 2.699 -9.616 1.00 60.75 99 ASP A C 1
ATOM 808 O O . ASP A 1 99 ? 4.127 2.715 -10.781 1.00 60.75 99 ASP A O 1
ATOM 812 N N . GLU A 1 100 ? 4.599 2.498 -8.603 1.00 61.16 100 GLU A N 1
ATOM 813 C CA . GLU A 1 100 ? 6.047 2.286 -8.775 1.00 61.16 100 GLU A CA 1
ATOM 814 C C . GLU A 1 100 ? 6.327 1.011 -9.588 1.00 61.16 100 GLU A C 1
ATOM 816 O O . GLU A 1 100 ? 7.046 1.036 -10.582 1.00 61.16 100 GLU A O 1
ATOM 821 N N . VAL A 1 101 ? 5.681 -0.107 -9.236 1.00 58.31 101 VAL A N 1
ATOM 822 C CA . VAL A 1 101 ? 5.823 -1.385 -9.954 1.00 58.31 101 VAL A CA 1
ATOM 823 C C . VAL A 1 101 ? 5.259 -1.297 -11.370 1.00 58.31 101 VAL A C 1
ATOM 825 O O . VAL A 1 101 ? 5.795 -1.937 -12.276 1.00 58.31 101 VAL A O 1
ATOM 828 N N . ARG A 1 102 ? 4.189 -0.523 -11.584 1.00 59.97 102 ARG A N 1
ATOM 829 C CA . ARG A 1 102 ? 3.644 -0.237 -12.915 1.00 59.97 102 ARG A CA 1
ATOM 830 C C . ARG A 1 102 ? 4.601 0.632 -13.722 1.00 59.97 102 ARG A C 1
ATOM 832 O O . ARG A 1 102 ? 4.781 0.334 -14.892 1.00 59.97 102 ARG A O 1
ATOM 839 N N . ASN A 1 103 ? 5.239 1.631 -13.119 1.00 59.41 103 ASN A N 1
ATOM 840 C CA . ASN A 1 103 ? 6.252 2.462 -13.771 1.00 59.41 103 ASN A CA 1
ATOM 841 C C . ASN A 1 103 ? 7.503 1.652 -14.138 1.00 59.41 103 ASN A C 1
ATOM 843 O O . ASN A 1 103 ? 8.047 1.821 -15.222 1.00 59.41 103 ASN A O 1
ATOM 847 N N . GLU A 1 104 ? 7.928 0.728 -13.273 1.00 59.22 104 GLU A N 1
ATOM 848 C CA . GLU A 1 104 ? 9.015 -0.215 -13.562 1.00 59.22 104 GLU A CA 1
ATOM 849 C C . GLU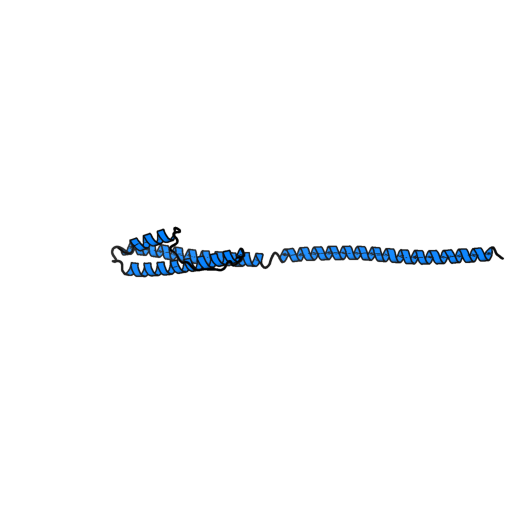 A 1 104 ? 8.636 -1.246 -14.642 1.00 59.22 104 GLU A C 1
ATOM 851 O O . GLU A 1 104 ? 9.509 -1.766 -15.334 1.00 59.22 104 GLU A O 1
ATOM 856 N N . LEU A 1 105 ? 7.349 -1.598 -14.768 1.00 56.81 105 LEU A N 1
ATOM 857 C CA . LEU A 1 105 ? 6.852 -2.575 -15.745 1.00 56.81 105 LEU A CA 1
ATOM 858 C C . LEU A 1 105 ? 6.517 -1.944 -17.107 1.00 56.81 105 LEU A C 1
ATOM 860 O O . LEU A 1 105 ? 6.671 -2.606 -18.128 1.00 56.81 105 LEU A O 1
ATOM 864 N N . LEU A 1 106 ? 6.081 -0.684 -17.120 1.00 57.19 106 LEU A N 1
ATOM 865 C CA . LEU A 1 106 ? 5.811 0.144 -18.302 1.00 57.19 106 LEU A CA 1
ATOM 866 C C . LEU A 1 106 ? 6.981 1.098 -18.569 1.00 57.19 106 LEU A C 1
ATOM 868 O O . LEU A 1 106 ? 6.768 2.279 -18.842 1.00 57.19 106 LEU A O 1
ATOM 872 N N . GLY A 1 107 ? 8.204 0.591 -18.372 1.00 51.81 107 GLY A N 1
ATOM 873 C CA . GLY A 1 107 ? 9.430 1.374 -18.304 1.00 51.81 107 GLY A CA 1
ATOM 874 C C . GLY A 1 107 ? 9.464 2.496 -19.330 1.00 51.81 107 GLY A C 1
ATOM 875 O O . GLY A 1 107 ? 9.589 2.228 -20.514 1.00 51.81 107 GLY A O 1
ATOM 876 N N . ASP A 1 108 ? 9.369 3.736 -18.849 1.00 50.94 108 ASP A N 1
ATOM 877 C CA . ASP A 1 108 ? 9.815 4.936 -19.559 1.00 50.94 108 ASP A CA 1
ATOM 878 C C . ASP A 1 108 ? 9.416 5.003 -21.055 1.00 50.94 108 ASP A C 1
ATOM 880 O O . ASP A 1 108 ? 10.191 5.438 -21.910 1.00 50.94 108 ASP A O 1
ATOM 884 N N . ASP A 1 109 ? 8.196 4.576 -21.406 1.00 53.62 109 ASP A N 1
ATOM 885 C CA . ASP A 1 109 ? 7.723 4.579 -22.802 1.00 53.62 109 ASP A CA 1
ATOM 886 C C . ASP A 1 109 ? 7.651 6.002 -23.395 1.00 53.62 109 ASP A C 1
ATOM 888 O O . ASP A 1 109 ? 7.662 6.184 -24.614 1.00 53.62 109 ASP A O 1
ATOM 892 N N . GLY A 1 110 ? 7.650 7.034 -22.543 1.00 53.62 110 GLY A N 1
ATOM 893 C CA . GLY A 1 110 ? 7.719 8.433 -22.967 1.00 53.62 110 GLY A CA 1
ATOM 894 C C . GLY A 1 110 ? 9.077 8.844 -23.551 1.00 53.62 110 GLY A C 1
ATOM 895 O O . GLY A 1 110 ? 9.124 9.654 -24.472 1.00 53.62 110 GLY A O 1
ATOM 896 N N . ASN A 1 111 ? 10.176 8.270 -23.064 1.00 55.34 111 ASN A N 1
ATOM 897 C CA . ASN A 1 111 ? 11.541 8.627 -23.469 1.00 55.34 111 ASN A CA 1
ATOM 898 C C . ASN A 1 111 ? 12.160 7.560 -24.392 1.00 55.34 111 ASN A C 1
ATOM 900 O O . ASN A 1 111 ? 12.937 7.887 -25.289 1.00 55.34 111 ASN A O 1
ATOM 904 N N . SER A 1 112 ? 11.742 6.294 -24.260 1.00 57.78 112 SER A N 1
ATOM 905 C CA . SER A 1 112 ? 12.066 5.222 -25.212 1.00 57.78 112 SER A CA 1
ATOM 906 C C . SER A 1 112 ? 11.521 5.528 -26.613 1.00 57.78 112 SER A C 1
ATOM 908 O O . SER A 1 112 ? 12.257 5.404 -27.592 1.00 57.78 112 SER A O 1
ATOM 910 N N . SER A 1 113 ? 10.280 6.025 -26.725 1.00 61.84 113 SER A N 1
ATOM 911 C CA . SER A 1 113 ? 9.679 6.421 -28.011 1.00 61.84 113 SER A CA 1
ATOM 912 C C . SER A 1 113 ? 10.455 7.551 -28.703 1.00 61.84 113 SER A C 1
ATOM 914 O O . SER A 1 113 ? 10.727 7.480 -29.903 1.00 61.84 113 SER A O 1
ATOM 916 N N . GLU A 1 114 ? 10.845 8.590 -27.961 1.00 67.06 114 GLU A N 1
ATOM 917 C CA . GLU A 1 114 ? 11.613 9.715 -28.514 1.00 67.06 114 GLU A CA 1
ATOM 918 C C . GLU A 1 114 ? 13.030 9.291 -28.929 1.00 67.06 114 GLU A C 1
ATOM 920 O O . GLU A 1 114 ? 13.473 9.614 -30.034 1.00 67.06 114 GLU A O 1
ATOM 925 N N . ASN A 1 115 ? 13.714 8.474 -28.122 1.00 70.25 115 ASN A N 1
ATOM 926 C CA . ASN A 1 115 ? 15.028 7.939 -28.488 1.00 70.25 115 ASN A CA 1
ATOM 927 C C . ASN A 1 115 ? 14.959 6.988 -29.693 1.00 70.25 115 ASN A C 1
ATOM 929 O O . ASN A 1 115 ? 15.823 7.039 -30.571 1.00 70.25 115 ASN A O 1
ATOM 933 N N . GLN A 1 116 ? 13.925 6.147 -29.786 1.00 78.56 116 GLN A N 1
ATOM 934 C CA . GLN A 1 116 ? 13.687 5.296 -30.957 1.00 78.56 116 GLN A CA 1
ATOM 935 C C . GLN A 1 116 ? 13.448 6.139 -32.214 1.00 78.56 116 GLN A C 1
ATOM 937 O O . GLN A 1 116 ? 14.022 5.856 -33.267 1.00 78.56 116 GLN A O 1
ATOM 942 N N . ARG A 1 117 ? 12.663 7.215 -32.105 1.00 81.12 117 ARG A N 1
ATOM 943 C CA . ARG A 1 117 ? 12.425 8.156 -33.205 1.00 81.12 117 ARG A CA 1
ATOM 944 C C . ARG A 1 117 ? 13.715 8.842 -33.656 1.00 81.12 117 ARG A C 1
ATOM 946 O O . ARG A 1 117 ? 13.968 8.912 -34.858 1.00 81.12 117 ARG A O 1
ATOM 953 N N . ALA A 1 118 ? 14.544 9.301 -32.721 1.00 83.19 118 ALA A N 1
ATOM 954 C CA . ALA A 1 118 ? 15.836 9.913 -33.027 1.00 83.19 118 ALA A CA 1
ATOM 955 C C . ALA A 1 118 ? 16.779 8.937 -33.755 1.00 83.19 118 ALA A C 1
ATOM 957 O O . ALA A 1 118 ? 17.393 9.300 -34.758 1.00 83.19 118 ALA A O 1
ATOM 958 N N . HIS A 1 119 ? 16.836 7.676 -33.314 1.00 86.19 119 HIS A N 1
ATOM 959 C CA . HIS A 1 119 ? 17.630 6.639 -33.976 1.00 86.19 119 HIS A CA 1
ATOM 960 C C . HIS A 1 119 ? 17.150 6.315 -35.394 1.00 86.19 119 HIS A C 1
ATOM 962 O O . HIS A 1 119 ? 17.974 6.119 -36.290 1.00 86.19 119 HIS A O 1
ATOM 968 N N . LEU A 1 120 ? 15.834 6.266 -35.620 1.00 89.12 120 LEU A N 1
ATOM 969 C CA . LEU A 1 120 ? 15.279 6.051 -36.957 1.00 89.12 120 LEU A CA 1
ATOM 970 C C . LEU A 1 120 ? 15.630 7.207 -37.896 1.00 89.12 120 LEU A C 1
ATOM 972 O O . LEU A 1 120 ? 16.028 6.957 -39.032 1.00 89.12 120 LEU A O 1
ATOM 976 N N . LEU A 1 121 ? 15.552 8.451 -37.414 1.00 90.12 121 LEU A N 1
ATOM 977 C CA . LEU A 1 121 ? 15.926 9.630 -38.196 1.00 90.12 121 LEU A CA 1
ATOM 978 C C . LEU A 1 121 ? 17.411 9.609 -38.592 1.00 90.12 121 LEU A C 1
ATOM 980 O O . LEU A 1 121 ? 17.716 9.780 -39.773 1.00 90.12 121 LEU A O 1
ATOM 984 N N . ASP A 1 122 ? 18.322 9.306 -37.660 1.00 91.62 122 ASP A N 1
ATOM 985 C CA . ASP A 1 122 ? 19.756 9.159 -37.969 1.00 91.62 122 ASP A CA 1
ATOM 986 C C . ASP A 1 122 ? 19.999 8.065 -39.020 1.00 91.62 122 ASP A C 1
ATOM 988 O O . ASP A 1 122 ? 20.736 8.261 -39.990 1.00 91.62 122 ASP A O 1
ATOM 992 N N . A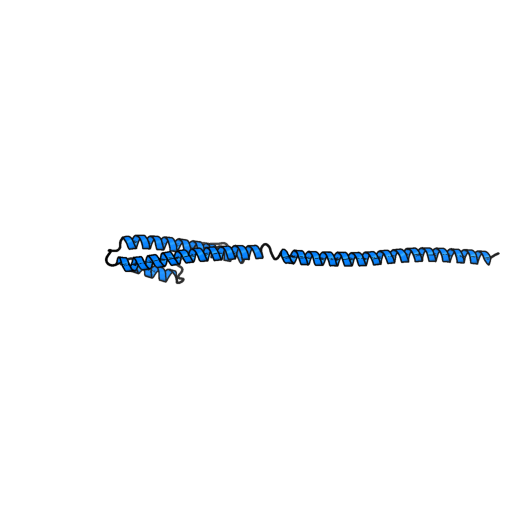SN A 1 123 ? 19.322 6.920 -38.885 1.00 92.69 123 ASN A N 1
ATOM 993 C CA . ASN A 1 123 ? 19.456 5.835 -39.848 1.00 92.69 123 ASN A CA 1
ATOM 994 C C . ASN A 1 123 ? 18.965 6.245 -41.243 1.00 92.69 123 ASN A C 1
ATOM 996 O O . ASN A 1 123 ? 19.663 6.001 -42.230 1.00 92.69 123 ASN A O 1
ATOM 1000 N N . THR A 1 124 ? 17.815 6.921 -41.325 1.00 92.38 124 THR A N 1
ATOM 1001 C CA . THR A 1 124 ? 17.287 7.423 -42.599 1.00 92.38 124 THR A CA 1
ATOM 1002 C C . THR A 1 124 ? 18.214 8.448 -43.243 1.00 92.38 124 THR A C 1
ATOM 1004 O O . THR A 1 124 ? 18.465 8.365 -44.442 1.00 92.38 124 THR A O 1
ATOM 1007 N N . GLU A 1 125 ? 18.808 9.351 -42.463 1.00 92.00 125 GLU A N 1
ATOM 1008 C CA . GLU A 1 125 ? 19.730 10.364 -42.977 1.00 92.00 125 GLU A CA 1
ATOM 1009 C C . GLU A 1 125 ? 21.039 9.731 -43.479 1.00 92.00 125 GLU A C 1
ATOM 1011 O O . GLU A 1 125 ? 21.568 10.080 -44.539 1.00 92.00 125 GLU A O 1
ATOM 1016 N N . ARG A 1 126 ? 21.572 8.744 -42.749 1.00 93.31 126 ARG A N 1
ATOM 1017 C CA . ARG A 1 126 ? 22.747 7.972 -43.182 1.00 93.31 126 ARG A CA 1
ATOM 1018 C C . ARG A 1 126 ? 22.471 7.185 -44.458 1.00 93.31 126 ARG A C 1
ATOM 1020 O O . ARG A 1 126 ? 23.329 7.148 -45.344 1.00 93.31 126 ARG A O 1
ATOM 1027 N N . LEU A 1 127 ? 21.291 6.581 -44.562 1.00 94.12 127 LEU A N 1
ATOM 1028 C CA . LEU A 1 127 ? 20.867 5.849 -45.749 1.00 94.12 127 LEU A CA 1
ATOM 1029 C C . LEU A 1 127 ? 20.717 6.787 -46.951 1.00 94.12 127 LEU A C 1
ATOM 1031 O O . LEU A 1 127 ? 21.222 6.475 -48.027 1.00 94.12 127 LEU A O 1
ATOM 1035 N N . GLU A 1 128 ? 20.129 7.968 -46.762 1.00 93.31 128 GLU A N 1
ATOM 1036 C CA . GLU A 1 128 ? 19.993 8.979 -47.812 1.00 93.31 128 GLU A CA 1
ATOM 1037 C C . GLU A 1 128 ? 21.364 9.461 -48.314 1.00 93.31 128 GLU A C 1
ATOM 1039 O O . GLU A 1 128 ? 21.616 9.499 -49.522 1.00 93.31 128 GLU A O 1
ATOM 1044 N N . ARG A 1 129 ? 22.303 9.748 -47.401 1.00 93.31 129 ARG A N 1
ATOM 1045 C CA . ARG A 1 129 ? 23.689 10.088 -47.766 1.00 93.31 129 ARG A CA 1
ATOM 1046 C C . ARG A 1 129 ? 24.361 8.968 -48.552 1.00 93.31 129 ARG A C 1
ATOM 1048 O O . ARG A 1 129 ? 25.047 9.241 -49.537 1.00 93.31 129 ARG A O 1
ATOM 1055 N N . SER A 1 130 ? 24.182 7.718 -48.127 1.00 93.19 130 SER A N 1
ATOM 1056 C CA . SER A 1 130 ? 24.720 6.559 -48.842 1.00 93.19 130 SER A CA 1
ATOM 1057 C C . SER A 1 130 ? 24.112 6.435 -50.241 1.00 93.19 130 SER A C 1
ATOM 1059 O O . SER A 1 130 ? 24.844 6.219 -51.204 1.00 93.19 130 SER A O 1
ATOM 1061 N N . SER A 1 131 ? 22.798 6.635 -50.370 1.00 93.25 131 SER A N 1
ATOM 1062 C CA . SER A 1 131 ? 22.080 6.609 -51.648 1.00 93.25 131 SER A CA 1
ATOM 1063 C C . SER A 1 131 ? 22.624 7.654 -52.619 1.00 93.25 131 SER A C 1
ATOM 1065 O O . SER A 1 131 ? 22.994 7.312 -53.738 1.00 93.25 131 SER A O 1
ATOM 1067 N N . ARG A 1 132 ? 22.772 8.910 -52.173 1.00 93.31 132 ARG A N 1
ATOM 1068 C CA . ARG A 1 132 ? 23.318 10.000 -53.003 1.00 93.31 132 ARG A CA 1
ATOM 1069 C C . ARG A 1 132 ? 24.743 9.705 -53.475 1.00 93.31 132 ARG A C 1
ATOM 1071 O O . ARG A 1 132 ? 25.092 9.990 -54.616 1.00 93.31 132 ARG A O 1
ATOM 1078 N N . ARG A 1 133 ? 25.579 9.114 -52.612 1.00 92.38 133 ARG A N 1
ATOM 1079 C CA . ARG A 1 133 ? 26.954 8.723 -52.972 1.00 92.38 133 ARG A CA 1
ATOM 1080 C C . ARG A 1 133 ? 26.984 7.592 -53.998 1.00 92.38 133 ARG A C 1
ATOM 1082 O O . ARG A 1 133 ? 27.817 7.633 -54.899 1.00 92.38 133 ARG A O 1
ATOM 1089 N N . LEU A 1 134 ? 26.104 6.601 -53.861 1.00 92.44 134 LEU A N 1
ATOM 1090 C CA . LEU A 1 134 ? 25.985 5.504 -54.823 1.00 92.44 134 LEU A CA 1
ATOM 1091 C C . LEU A 1 134 ? 25.481 5.994 -56.180 1.00 92.44 134 LEU A C 1
ATOM 1093 O O . LEU A 1 134 ? 26.046 5.615 -57.199 1.00 92.44 134 LEU A O 1
ATOM 1097 N N . GLU A 1 135 ? 24.475 6.866 -56.199 1.00 92.06 135 GLU A N 1
ATOM 1098 C CA . GLU A 1 135 ? 23.936 7.452 -57.430 1.00 92.06 135 GLU A CA 1
ATOM 1099 C C . GLU A 1 135 ? 24.988 8.295 -58.163 1.00 92.06 135 GLU A C 1
ATOM 1101 O O . GLU A 1 135 ? 25.205 8.104 -59.359 1.00 92.06 135 GLU A O 1
ATOM 1106 N N . ALA A 1 136 ? 25.727 9.141 -57.437 1.00 91.00 136 ALA A N 1
ATOM 1107 C CA . ALA A 1 136 ? 26.838 9.900 -58.008 1.00 91.00 136 ALA A CA 1
ATOM 1108 C C . ALA A 1 136 ? 27.947 8.982 -58.554 1.00 91.00 136 ALA A C 1
ATOM 1110 O O . ALA A 1 136 ? 28.447 9.200 -59.655 1.00 91.00 136 ALA A O 1
ATOM 1111 N N . GLY A 1 137 ? 28.312 7.925 -57.819 1.00 89.62 137 GLY A N 1
ATOM 1112 C CA . GLY A 1 137 ? 29.292 6.937 -58.279 1.00 89.62 137 GLY A CA 1
ATOM 1113 C C . GLY A 1 137 ? 28.835 6.189 -59.534 1.00 89.62 137 GLY A C 1
ATOM 1114 O O . GLY A 1 137 ? 29.628 5.989 -60.452 1.00 89.62 137 GLY A O 1
ATOM 1115 N N . TYR A 1 138 ? 27.552 5.829 -59.604 1.00 90.44 138 TYR A N 1
ATOM 1116 C CA . TYR A 1 138 ? 26.953 5.207 -60.782 1.00 90.44 138 TYR A CA 1
ATOM 1117 C C . TYR A 1 138 ? 26.981 6.147 -61.990 1.00 90.44 138 TYR A C 1
ATOM 1119 O O . TYR A 1 138 ? 27.406 5.742 -63.070 1.00 90.44 138 TYR A O 1
ATOM 1127 N N . GLN A 1 139 ? 26.601 7.413 -61.809 1.00 91.38 139 GLN A N 1
ATOM 1128 C CA . GLN A 1 139 ? 26.638 8.404 -62.880 1.00 91.38 139 GLN A CA 1
ATOM 1129 C C . GLN A 1 139 ? 28.062 8.607 -63.418 1.00 91.38 139 GLN A C 1
ATOM 1131 O O . GLN A 1 139 ? 28.265 8.551 -64.629 1.00 91.38 139 GLN A O 1
ATOM 1136 N N . ILE A 1 140 ? 29.058 8.739 -62.536 1.00 89.56 140 ILE A N 1
ATOM 1137 C CA . ILE A 1 140 ? 30.473 8.861 -62.924 1.00 89.56 140 ILE A CA 1
ATOM 1138 C C . ILE A 1 140 ? 30.951 7.609 -63.675 1.00 89.56 140 ILE A C 1
ATOM 1140 O O . ILE A 1 140 ? 31.651 7.717 -64.682 1.00 89.56 140 ILE A O 1
ATOM 1144 N N . ALA A 1 141 ? 30.573 6.410 -63.224 1.00 87.25 141 ALA A N 1
ATOM 1145 C CA . ALA A 1 141 ? 30.929 5.170 -63.915 1.00 87.25 141 ALA A CA 1
ATOM 1146 C C . ALA A 1 141 ? 30.316 5.107 -65.329 1.00 87.25 141 ALA A C 1
ATOM 1148 O O . ALA A 1 141 ? 30.981 4.706 -66.282 1.00 87.25 141 ALA A O 1
ATOM 1149 N N . VAL A 1 142 ? 29.074 5.568 -65.491 1.00 88.69 142 VAL A N 1
ATOM 1150 C CA . VAL A 1 142 ? 28.408 5.658 -66.799 1.00 88.69 142 VAL A CA 1
ATOM 1151 C C . VAL A 1 142 ? 29.066 6.711 -67.699 1.00 88.69 142 VAL A C 1
ATOM 1153 O O . VAL A 1 142 ? 29.246 6.471 -68.892 1.00 88.69 142 VAL A O 1
ATOM 1156 N N . GLU A 1 143 ? 29.420 7.876 -67.158 1.00 85.31 143 GLU A N 1
ATOM 1157 C CA . GLU A 1 143 ? 30.085 8.956 -67.899 1.00 85.31 143 GLU A CA 1
ATOM 1158 C C . GLU A 1 143 ? 31.497 8.561 -68.344 1.00 85.31 143 GLU A C 1
ATOM 1160 O O . GLU A 1 143 ? 31.857 8.773 -69.500 1.00 85.31 143 GLU A O 1
ATOM 1165 N N . THR A 1 144 ? 32.282 7.920 -67.475 1.00 83.44 144 THR A N 1
ATOM 1166 C CA . THR A 1 144 ? 33.626 7.429 -67.828 1.00 83.44 144 THR A CA 1
ATOM 1167 C C . THR A 1 144 ? 33.573 6.304 -68.861 1.00 83.44 144 THR A C 1
ATOM 1169 O O . THR A 1 144 ? 34.388 6.304 -69.784 1.00 83.44 144 THR A O 1
ATOM 1172 N N . GLY A 1 145 ? 32.579 5.410 -68.782 1.00 79.19 145 GLY A N 1
ATOM 1173 C CA . GLY A 1 145 ? 32.308 4.418 -69.826 1.00 79.19 145 GLY A CA 1
ATOM 1174 C C . GLY A 1 145 ? 32.071 5.074 -71.189 1.00 79.19 145 GLY A C 1
ATOM 1175 O O . GLY A 1 145 ? 32.806 4.803 -72.137 1.00 79.19 145 GLY A O 1
ATOM 1176 N N . LYS A 1 146 ? 31.134 6.025 -71.265 1.00 75.62 146 LYS A N 1
ATOM 1177 C CA . LYS A 1 146 ? 30.825 6.768 -72.502 1.00 75.62 146 LYS A CA 1
ATOM 1178 C C . LYS A 1 146 ? 32.023 7.543 -73.053 1.00 75.62 146 LYS A C 1
ATOM 1180 O O . LYS A 1 146 ? 32.264 7.522 -74.258 1.00 75.62 146 LYS A O 1
ATOM 1185 N N . ASN A 1 147 ? 32.787 8.204 -72.184 1.00 74.50 147 ASN A N 1
ATOM 1186 C CA . ASN A 1 147 ? 33.967 8.959 -72.601 1.00 74.50 147 ASN A CA 1
ATOM 1187 C C . ASN A 1 147 ? 35.037 8.023 -73.180 1.00 74.50 147 ASN A C 1
ATOM 1189 O O . ASN A 1 147 ? 35.550 8.291 -74.265 1.00 74.50 147 ASN A O 1
ATOM 1193 N N . SER A 1 148 ? 35.297 6.882 -72.533 1.00 77.00 148 SER A N 1
ATOM 1194 C CA . SER A 1 148 ? 36.261 5.893 -73.031 1.00 77.00 148 SER A CA 1
ATOM 1195 C C . SER A 1 148 ? 35.867 5.320 -74.397 1.00 77.00 148 SER A C 1
ATOM 1197 O O . SER A 1 148 ? 36.708 5.209 -75.287 1.00 77.00 148 SER A O 1
ATOM 1199 N N . GLU A 1 149 ? 34.580 5.033 -74.612 1.00 78.62 149 GLU A N 1
ATOM 1200 C CA . GLU A 1 149 ? 34.060 4.574 -75.903 1.00 78.62 149 GLU A CA 1
ATOM 1201 C C . GLU A 1 149 ? 34.250 5.637 -76.994 1.00 78.62 149 GLU A C 1
ATOM 1203 O O . GLU A 1 149 ? 34.700 5.326 -78.099 1.00 78.62 149 GLU A O 1
ATOM 1208 N N . SER A 1 150 ? 33.968 6.904 -76.676 1.00 77.25 150 SER A N 1
ATOM 1209 C CA . SER A 1 150 ? 34.137 8.011 -77.621 1.00 77.25 150 SER A CA 1
ATOM 1210 C C . SER A 1 150 ? 35.603 8.261 -78.002 1.00 77.25 150 SER A C 1
ATOM 1212 O O . SER A 1 150 ? 35.896 8.491 -79.176 1.00 77.25 150 SER A O 1
ATOM 1214 N N . GLU A 1 151 ? 36.540 8.136 -77.058 1.00 77.00 151 GLU A N 1
ATOM 1215 C CA . GLU A 1 151 ? 37.978 8.270 -77.323 1.00 77.00 151 GLU A CA 1
ATOM 1216 C C . GLU A 1 151 ? 38.501 7.143 -78.225 1.00 77.00 151 GLU A C 1
ATOM 1218 O O . GLU A 1 151 ? 39.277 7.401 -79.151 1.00 77.00 151 GLU A O 1
ATOM 1223 N N . GLN A 1 152 ? 38.030 5.906 -78.030 1.00 77.94 152 GLN A N 1
ATOM 1224 C CA . GLN A 1 152 ? 38.408 4.781 -78.893 1.00 77.94 152 GLN A CA 1
ATOM 1225 C C . GLN A 1 152 ? 37.944 4.977 -80.341 1.00 77.94 152 GLN A C 1
ATOM 1227 O O . GLN A 1 152 ? 38.687 4.661 -81.273 1.00 77.94 152 GLN A O 1
ATOM 1232 N N . ILE A 1 153 ? 36.756 5.555 -80.551 1.00 81.12 153 ILE A N 1
ATOM 1233 C CA . ILE A 1 153 ? 36.250 5.878 -81.894 1.00 81.12 153 ILE A CA 1
ATOM 1234 C C . ILE A 1 153 ? 37.132 6.937 -82.572 1.00 81.12 153 ILE A C 1
ATOM 1236 O O . ILE A 1 153 ? 37.469 6.789 -83.748 1.00 81.12 153 ILE A O 1
ATOM 1240 N N . VAL A 1 154 ? 37.556 7.979 -81.849 1.00 81.62 154 VAL A N 1
ATOM 1241 C CA . VAL A 1 154 ? 38.446 9.022 -82.394 1.00 81.62 154 VAL A CA 1
ATOM 1242 C C . VAL A 1 154 ? 39.808 8.442 -82.786 1.00 81.62 154 VAL A C 1
ATOM 1244 O O . VAL A 1 154 ? 40.314 8.751 -83.867 1.00 81.62 154 VAL A O 1
ATOM 1247 N N . LEU A 1 155 ? 40.383 7.560 -81.963 1.00 80.81 155 LEU A N 1
ATOM 1248 C CA . LEU A 1 155 ? 41.646 6.882 -82.274 1.00 80.81 155 LEU A CA 1
ATOM 1249 C C . LEU A 1 155 ? 41.523 5.954 -83.493 1.00 80.81 155 LEU A C 1
ATOM 1251 O O . LEU A 1 155 ? 42.400 5.966 -84.359 1.00 80.81 155 LEU A O 1
ATOM 1255 N N . LEU A 1 156 ? 40.421 5.206 -83.608 1.00 78.88 156 LEU A N 1
ATOM 1256 C CA . LEU A 1 156 ? 40.125 4.360 -84.772 1.00 78.88 156 LEU A CA 1
ATOM 1257 C C . LEU A 1 156 ? 39.984 5.177 -86.064 1.00 78.88 156 LEU A C 1
ATOM 1259 O O . LEU A 1 156 ? 40.537 4.797 -87.101 1.00 78.88 156 LEU A O 1
ATOM 1263 N N . MET A 1 157 ? 39.296 6.321 -86.009 1.00 80.75 157 MET A N 1
ATOM 1264 C CA . MET A 1 157 ? 39.181 7.222 -87.160 1.00 80.75 157 MET A CA 1
ATOM 1265 C C . MET A 1 157 ? 40.535 7.829 -87.545 1.00 80.75 157 MET A C 1
ATOM 1267 O O . MET A 1 157 ? 40.885 7.845 -88.723 1.00 80.75 157 MET A O 1
ATOM 1271 N N . HIS A 1 158 ? 41.333 8.278 -86.571 1.00 81.06 158 HIS A N 1
ATOM 1272 C CA . HIS A 1 158 ? 42.640 8.879 -86.842 1.00 81.06 158 HIS A CA 1
ATOM 1273 C C . HIS A 1 158 ? 43.652 7.863 -87.401 1.00 81.06 158 HIS A C 1
ATOM 1275 O O . HIS A 1 158 ? 44.421 8.194 -88.304 1.00 81.06 158 HIS A O 1
ATOM 1281 N N . SER A 1 159 ? 43.615 6.610 -86.932 1.00 80.31 159 SER A N 1
ATOM 1282 C CA . SER A 1 159 ? 44.432 5.524 -87.486 1.00 80.31 159 SER A CA 1
ATOM 1283 C C . SER A 1 159 ? 44.013 5.143 -88.908 1.00 80.31 159 SER A C 1
ATOM 1285 O O . SER A 1 159 ? 44.875 4.798 -89.715 1.00 80.31 159 SER A O 1
ATOM 1287 N N . SER A 1 160 ? 42.720 5.232 -89.230 1.00 75.88 160 SER A N 1
ATOM 1288 C CA . SER A 1 160 ? 42.216 4.979 -90.586 1.00 75.88 160 SER A CA 1
ATOM 1289 C C . SER A 1 160 ? 42.620 6.082 -91.570 1.00 75.88 160 SER A C 1
ATOM 1291 O O . SER A 1 160 ? 42.880 5.786 -92.729 1.00 75.88 160 SER A O 1
ATOM 1293 N N . LEU A 1 161 ? 42.737 7.332 -91.103 1.00 67.81 161 LEU A N 1
ATOM 1294 C CA . LEU A 1 161 ? 43.183 8.482 -91.904 1.00 67.81 161 LEU A CA 1
ATOM 1295 C C . LEU A 1 161 ? 44.692 8.485 -92.209 1.00 67.81 161 LEU A C 1
ATOM 1297 O O . LEU A 1 161 ? 45.095 9.051 -93.215 1.00 67.81 161 LEU A O 1
ATOM 1301 N N . HIS A 1 162 ? 45.527 7.877 -91.359 1.00 66.44 162 HIS A N 1
ATOM 1302 C CA . HIS A 1 162 ? 46.982 7.792 -91.580 1.00 66.44 162 HIS A CA 1
ATOM 1303 C C . HIS A 1 162 ? 47.422 6.580 -92.425 1.00 66.44 162 HIS A C 1
ATOM 1305 O O . HIS A 1 162 ? 48.580 6.520 -92.828 1.00 66.44 162 HIS A O 1
ATOM 1311 N N . ASN A 1 163 ? 46.529 5.614 -92.677 1.00 59.56 163 ASN A N 1
ATOM 1312 C CA . ASN A 1 163 ? 46.807 4.390 -93.448 1.00 59.56 163 ASN A CA 1
ATOM 1313 C C . ASN A 1 163 ? 46.269 4.425 -94.896 1.00 59.56 163 ASN A C 1
ATOM 1315 O O . ASN A 1 163 ? 46.281 3.398 -95.576 1.00 59.56 163 ASN A O 1
ATOM 1319 N N . THR A 1 164 ? 45.806 5.585 -95.363 1.00 54.16 164 THR A N 1
ATOM 1320 C CA . THR A 1 164 ? 45.418 5.867 -96.758 1.00 54.16 164 THR A CA 1
ATOM 1321 C C . THR A 1 164 ? 46.345 6.901 -97.361 1.00 54.16 164 THR A C 1
ATOM 1323 O O . THR A 1 164 ? 46.775 6.694 -98.515 1.00 54.16 164 THR A O 1
#

Solvent-accessible surface area (backbone atoms only — not comparable to full-atom values): 9502 Å² total; per-residue (Å²): 140,59,70,66,56,55,58,51,48,60,55,50,75,75,50,97,72,90,77,91,79,92,80,84,87,78,91,71,85,63,48,80,65,51,54,48,50,50,50,53,53,50,52,53,51,51,54,51,56,52,48,55,51,51,52,53,51,54,56,53,53,68,73,43,59,78,92,65,30,64,64,55,52,52,54,50,53,52,50,55,51,52,50,53,48,52,53,52,52,49,52,50,51,50,51,53,48,51,50,52,53,45,48,68,70,56,57,58,57,79,56,51,52,52,53,52,51,54,52,51,51,53,51,52,53,53,50,49,54,49,49,55,52,51,51,51,52,50,50,52,53,53,51,53,52,53,49,54,55,52,52,52,53,53,52,54,52,53,56,55,65,74,74,111

Organism: Tupaia chinensis (NCBI:txid246437)

Foldseek 3Di:
DVVVVLVVVVVVVVPDDDDDDDDDDDPDPQDPVNVVVVVLVVVVVVLVVLVVSLVVLVVVLVVDDPVPSPVSVVVSVVSVVVSVVVVVVSVVVVVVVVVVVVCVVVPPPVVVVVVVVVVVVVVVVVVVVVVVVVVVVVVVVVVVVVVVVVVVVVVVVVVVVVVD

pLDDT: mean 72.85, std 17.56, range [33.22, 94.12]

Mean predicted aligned error: 18.95 Å